Protein AF-A0A8H6RFY2-F1 (afdb_monomer_lite)

Radius of gyration: 25.56 Å; chains: 1; bounding box: 73×55×67 Å

Organism: NCBI:txid685502

Structure (mmCIF, N/CA/C/O backbone):
data_AF-A0A8H6RFY2-F1
#
_entry.id   AF-A0A8H6RFY2-F1
#
loop_
_atom_site.group_PDB
_atom_site.id
_atom_site.type_symbol
_atom_site.label_atom_id
_atom_site.label_alt_id
_atom_site.label_comp_id
_atom_site.label_asym_id
_atom_site.label_entity_id
_atom_site.label_seq_id
_atom_site.pdbx_PDB_ins_code
_atom_site.Cartn_x
_atom_site.Cartn_y
_atom_site.Cartn_z
_atom_site.occupancy
_atom_site.B_iso_or_equiv
_atom_site.auth_seq_id
_atom_site.auth_comp_id
_atom_site.auth_asym_id
_atom_site.auth_atom_id
_atom_site.pdbx_PDB_model_num
ATOM 1 N N . MET A 1 1 ? 55.571 -41.448 -50.268 1.00 39.09 1 MET A N 1
ATOM 2 C CA . MET A 1 1 ? 55.833 -40.142 -50.911 1.00 39.09 1 MET A CA 1
ATOM 3 C C . MET A 1 1 ? 54.550 -39.720 -51.619 1.00 39.09 1 MET A C 1
ATOM 5 O O . MET A 1 1 ? 54.095 -40.509 -52.430 1.00 39.09 1 MET A O 1
ATOM 9 N N . TYR A 1 2 ? 53.884 -38.601 -51.315 1.00 45.12 2 TYR A N 1
ATOM 10 C CA . TYR A 1 2 ? 54.110 -37.598 -50.257 1.00 45.12 2 TYR A CA 1
ATOM 11 C C . TYR A 1 2 ? 52.756 -36.978 -49.804 1.00 45.12 2 TYR A C 1
ATOM 13 O O . TYR A 1 2 ? 51.926 -36.663 -50.642 1.00 45.12 2 TYR A O 1
ATOM 21 N N . THR A 1 3 ? 52.567 -36.846 -48.482 1.00 48.47 3 THR A N 1
ATOM 22 C CA . THR A 1 3 ? 51.840 -35.789 -47.719 1.00 48.47 3 THR A CA 1
ATOM 23 C C . THR A 1 3 ? 50.616 -35.017 -48.276 1.00 48.47 3 THR A C 1
ATOM 25 O O . THR A 1 3 ? 50.776 -34.255 -49.220 1.00 48.47 3 THR A O 1
ATOM 28 N N . SER A 1 4 ? 49.535 -34.994 -47.463 1.00 51.22 4 SER A N 1
ATOM 29 C CA . SER A 1 4 ? 48.823 -33.778 -46.950 1.00 51.22 4 SER A CA 1
ATOM 30 C C . SER A 1 4 ? 48.012 -32.874 -47.920 1.00 51.22 4 SER A C 1
ATOM 32 O O . SER A 1 4 ? 48.344 -32.804 -49.091 1.00 51.22 4 SER A O 1
ATOM 34 N N . THR A 1 5 ? 46.967 -32.095 -47.563 1.00 56.84 5 THR A N 1
ATOM 35 C CA . THR A 1 5 ? 46.032 -31.919 -46.397 1.00 56.84 5 THR A CA 1
ATOM 36 C C . THR A 1 5 ? 44.737 -31.204 -46.959 1.00 56.84 5 THR A C 1
ATOM 38 O O . THR A 1 5 ? 44.412 -31.519 -48.096 1.00 56.84 5 THR A O 1
ATOM 41 N N . ILE A 1 6 ? 43.895 -30.306 -46.383 1.00 57.41 6 ILE A N 1
ATOM 42 C CA . ILE A 1 6 ? 43.817 -29.552 -45.106 1.00 57.41 6 ILE A CA 1
ATOM 43 C C . ILE A 1 6 ? 42.380 -29.024 -44.768 1.00 57.41 6 ILE A C 1
ATOM 45 O O . ILE A 1 6 ? 41.682 -28.526 -45.638 1.00 57.41 6 ILE A O 1
ATOM 49 N N . ILE A 1 7 ? 41.990 -29.133 -43.484 1.00 58.72 7 ILE A N 1
ATOM 50 C CA . ILE A 1 7 ? 41.179 -28.227 -42.611 1.00 58.72 7 ILE A CA 1
ATOM 51 C C . ILE A 1 7 ? 39.776 -27.662 -43.007 1.00 58.72 7 ILE A C 1
ATOM 53 O O . ILE A 1 7 ? 39.636 -26.870 -43.924 1.00 58.72 7 ILE A O 1
ATOM 57 N N . THR A 1 8 ? 38.796 -28.020 -42.147 1.00 57.34 8 THR A N 1
ATOM 58 C CA . THR A 1 8 ? 37.641 -27.295 -41.519 1.00 57.34 8 THR A CA 1
ATOM 59 C C . THR A 1 8 ? 36.813 -26.226 -42.284 1.00 57.34 8 THR A C 1
ATOM 61 O O . THR A 1 8 ? 37.291 -25.448 -43.095 1.00 57.34 8 THR A O 1
ATOM 64 N N . SER A 1 9 ? 35.504 -26.100 -42.016 1.00 56.06 9 SER A N 1
ATOM 65 C CA . SER A 1 9 ? 35.008 -25.341 -40.846 1.00 56.06 9 SER A CA 1
ATOM 66 C C . SER A 1 9 ? 33.560 -25.688 -40.447 1.00 56.06 9 SER A C 1
ATOM 68 O O . SER A 1 9 ? 32.627 -25.503 -41.221 1.00 56.06 9 SER A O 1
ATOM 70 N N . LEU A 1 10 ? 33.355 -26.121 -39.192 1.00 59.59 10 LEU A N 1
ATOM 71 C CA . LEU A 1 10 ? 32.045 -26.051 -38.528 1.00 59.59 10 LEU A CA 1
ATOM 72 C C . LEU A 1 10 ? 31.943 -24.702 -37.811 1.00 59.59 10 LEU A C 1
ATOM 74 O O . LEU A 1 10 ? 32.634 -24.484 -36.817 1.00 59.59 10 LEU A O 1
ATOM 78 N N . LEU A 1 11 ? 31.056 -23.821 -38.273 1.00 59.38 11 LEU A N 1
ATOM 79 C CA . LEU A 1 11 ? 30.761 -22.563 -37.585 1.00 59.38 11 LEU A CA 1
ATOM 80 C C . LEU A 1 11 ? 29.618 -22.756 -36.573 1.00 59.38 11 LEU A C 1
ATOM 82 O O . LEU A 1 11 ? 28.505 -22.264 -36.742 1.00 59.38 11 LEU A O 1
ATOM 86 N N . ALA A 1 12 ? 29.897 -23.519 -35.515 1.00 63.66 12 ALA A N 1
ATOM 87 C CA . ALA A 1 12 ? 28.982 -23.680 -34.389 1.00 63.66 12 ALA A CA 1
ATOM 88 C C . ALA A 1 12 ? 28.960 -22.388 -33.554 1.00 63.66 12 ALA A C 1
ATOM 90 O O . ALA A 1 12 ? 29.767 -22.211 -32.640 1.00 63.66 12 ALA A O 1
ATOM 91 N N . ILE A 1 13 ? 28.052 -21.466 -33.888 1.00 65.56 13 ILE A N 1
ATOM 92 C CA . ILE A 1 13 ? 27.859 -20.214 -33.145 1.00 65.56 13 ILE A CA 1
ATOM 93 C C . ILE A 1 13 ? 27.233 -20.552 -31.787 1.00 65.56 13 ILE A C 1
ATOM 95 O O . ILE A 1 13 ? 26.014 -20.634 -31.643 1.00 65.56 13 ILE A O 1
ATOM 99 N N . ALA A 1 14 ? 28.083 -20.767 -30.783 1.00 61.91 14 ALA A N 1
ATOM 100 C CA . ALA A 1 14 ? 27.671 -20.953 -29.400 1.00 61.91 14 ALA A CA 1
ATOM 101 C C . ALA A 1 14 ? 27.123 -19.630 -28.845 1.00 61.91 14 ALA A C 1
ATOM 103 O O . ALA A 1 14 ? 27.855 -18.823 -28.275 1.00 61.91 14 ALA A O 1
ATOM 104 N N . GLY A 1 15 ? 25.823 -19.398 -29.040 1.00 59.31 15 GLY A N 1
ATOM 105 C CA . GLY A 1 15 ? 25.101 -18.265 -28.472 1.00 59.31 15 GLY A CA 1
ATOM 106 C C . GLY A 1 15 ? 25.006 -18.386 -26.955 1.00 59.31 15 GLY A C 1
ATOM 107 O O . GLY A 1 15 ? 23.991 -18.840 -26.434 1.00 59.31 15 GLY A O 1
ATOM 108 N N . THR A 1 16 ? 26.059 -17.992 -26.237 1.00 61.41 16 THR A N 1
ATOM 109 C CA . THR A 1 16 ? 26.061 -17.931 -24.774 1.00 61.41 16 THR A CA 1
ATOM 110 C C . THR A 1 16 ? 25.135 -16.812 -24.319 1.00 61.41 16 THR A C 1
ATOM 112 O O . THR A 1 16 ? 25.544 -15.658 -24.185 1.00 61.41 16 THR A O 1
ATOM 115 N N . THR A 1 17 ? 23.870 -17.155 -24.092 1.00 62.44 17 THR A N 1
ATOM 116 C CA . THR A 1 17 ? 22.898 -16.278 -23.445 1.00 62.44 17 THR A CA 1
ATOM 117 C C . THR A 1 17 ? 23.407 -15.929 -22.051 1.00 62.44 17 THR A C 1
ATOM 119 O O . THR A 1 17 ? 23.321 -16.747 -21.133 1.00 62.44 17 THR A O 1
ATOM 122 N N . LEU A 1 18 ? 23.937 -14.714 -21.892 1.00 58.28 18 LEU A N 1
ATOM 123 C CA . LEU A 1 18 ? 24.301 -14.130 -20.601 1.00 58.28 18 LEU A CA 1
ATOM 124 C C . LEU A 1 18 ? 23.030 -13.771 -19.820 1.00 58.28 18 LEU A C 1
ATOM 126 O O . LEU A 1 18 ? 22.717 -12.606 -19.584 1.00 58.28 18 LEU A O 1
ATOM 130 N N . ALA A 1 19 ? 22.293 -14.805 -19.416 1.00 60.38 19 ALA A N 1
ATOM 131 C CA . ALA A 1 19 ? 21.310 -14.717 -18.357 1.00 60.38 19 ALA A CA 1
ATOM 132 C C . ALA A 1 19 ? 22.070 -14.429 -17.058 1.00 60.38 19 ALA A C 1
ATOM 134 O O . ALA A 1 19 ? 22.551 -15.341 -16.383 1.00 60.38 19 ALA A O 1
ATOM 135 N N . ALA A 1 20 ? 22.226 -13.142 -16.740 1.00 63.31 20 ALA A N 1
ATOM 136 C CA . ALA A 1 20 ? 22.650 -12.728 -15.413 1.00 63.31 20 ALA A CA 1
ATOM 137 C C . ALA A 1 20 ? 21.717 -13.387 -14.378 1.00 63.31 20 ALA A C 1
ATOM 139 O O . ALA A 1 20 ? 20.512 -13.491 -14.639 1.00 63.31 20 ALA A O 1
ATOM 140 N N . PRO A 1 21 ? 22.237 -13.862 -13.231 1.00 60.66 21 PRO A N 1
ATOM 141 C CA . PRO A 1 21 ? 21.394 -14.477 -12.217 1.00 60.66 21 PRO A CA 1
ATOM 142 C C . PRO A 1 21 ? 20.301 -13.487 -11.811 1.00 60.66 21 PRO A C 1
ATOM 144 O O . PRO A 1 21 ? 20.593 -12.315 -11.566 1.00 60.66 21 PRO A O 1
ATOM 147 N N . LEU A 1 22 ? 19.051 -13.957 -11.750 1.00 60.22 22 LEU A N 1
ATOM 148 C CA . LEU A 1 22 ? 17.919 -13.139 -11.322 1.00 60.22 22 LEU A CA 1
ATOM 149 C C . LEU A 1 22 ? 18.152 -12.717 -9.865 1.00 60.22 22 LEU A C 1
ATOM 151 O O . LEU A 1 22 ? 17.894 -13.475 -8.929 1.00 60.22 22 LEU A O 1
ATOM 155 N N . ALA A 1 23 ? 18.694 -11.515 -9.674 1.00 65.25 23 ALA A N 1
ATOM 156 C CA . ALA A 1 23 ? 18.880 -10.939 -8.357 1.00 65.25 23 ALA A CA 1
ATOM 157 C C . ALA A 1 23 ? 17.493 -10.749 -7.741 1.00 65.25 23 ALA A C 1
ATOM 159 O O . ALA A 1 23 ? 16.697 -9.955 -8.249 1.00 65.25 23 ALA A O 1
ATOM 160 N N . LYS A 1 24 ? 17.182 -11.502 -6.675 1.00 66.50 24 LYS A N 1
ATOM 161 C CA . LYS A 1 24 ? 15.894 -11.361 -5.995 1.00 66.50 24 LYS A CA 1
ATOM 162 C C . LYS A 1 24 ? 15.764 -9.910 -5.533 1.00 66.50 24 LYS A C 1
ATOM 164 O O . LYS A 1 2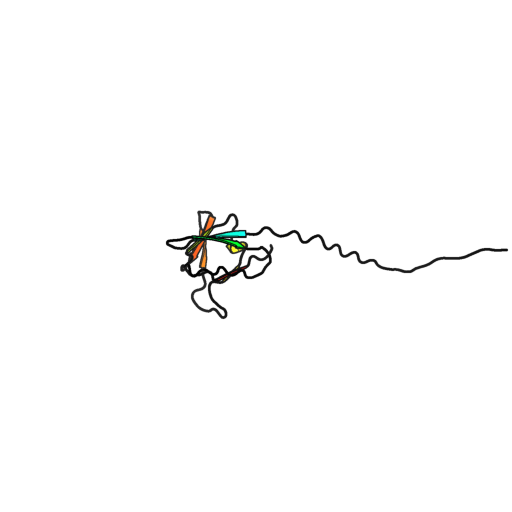4 ? 16.565 -9.437 -4.727 1.00 66.50 24 LYS A O 1
ATOM 169 N N . ARG A 1 25 ? 14.762 -9.214 -6.064 1.00 71.69 25 ARG A N 1
ATOM 170 C CA . ARG A 1 25 ? 14.438 -7.844 -5.672 1.00 71.69 25 ARG A CA 1
ATOM 171 C C . ARG A 1 25 ? 14.035 -7.821 -4.196 1.00 71.69 25 ARG A C 1
ATOM 173 O O . ARG A 1 25 ? 13.452 -8.783 -3.697 1.00 71.69 25 ARG A O 1
ATOM 180 N N . ALA A 1 26 ? 14.381 -6.741 -3.500 1.00 84.12 26 ALA A N 1
ATOM 181 C CA . ALA A 1 26 ? 14.078 -6.603 -2.080 1.00 84.12 26 ALA A CA 1
ATOM 182 C C . ALA A 1 26 ? 12.559 -6.549 -1.855 1.00 84.12 26 ALA A C 1
ATOM 184 O O . ALA A 1 26 ? 11.864 -5.781 -2.525 1.00 84.12 26 ALA A O 1
ATOM 185 N N . ASP A 1 27 ? 12.070 -7.366 -0.921 1.00 91.56 27 ASP A N 1
ATOM 186 C CA . ASP A 1 27 ? 10.663 -7.393 -0.517 1.00 91.56 27 ASP A CA 1
ATOM 187 C C . ASP A 1 27 ? 10.299 -6.111 0.250 1.00 91.56 27 ASP A C 1
ATOM 189 O O . ASP A 1 27 ? 11.132 -5.543 0.961 1.00 91.56 27 ASP A O 1
ATOM 193 N N . ILE A 1 28 ? 9.050 -5.657 0.131 1.00 92.50 28 ILE A N 1
ATOM 194 C CA . ILE A 1 28 ? 8.590 -4.390 0.713 1.00 92.50 28 ILE A CA 1
ATOM 195 C C . ILE A 1 28 ? 7.657 -4.676 1.889 1.00 92.50 28 ILE A C 1
ATOM 197 O O . ILE A 1 28 ? 6.550 -5.177 1.710 1.00 92.50 28 ILE A O 1
ATOM 201 N N . THR A 1 29 ? 8.083 -4.335 3.107 1.00 95.88 29 THR A N 1
ATOM 202 C CA . THR A 1 29 ? 7.217 -4.396 4.296 1.00 95.88 29 THR A CA 1
ATOM 203 C C . THR A 1 29 ? 6.379 -3.129 4.411 1.00 95.88 29 THR A C 1
ATOM 205 O O . THR A 1 29 ? 6.916 -2.020 4.413 1.00 95.88 29 THR A O 1
ATOM 208 N N . ILE A 1 30 ? 5.064 -3.301 4.531 1.00 96.25 30 ILE A N 1
ATOM 209 C CA . ILE A 1 30 ? 4.078 -2.229 4.670 1.00 96.25 30 ILE A CA 1
ATOM 210 C C . ILE A 1 30 ? 3.280 -2.475 5.955 1.00 96.25 30 ILE A C 1
ATOM 212 O O . ILE A 1 30 ? 2.773 -3.576 6.170 1.00 96.25 30 ILE A O 1
ATOM 216 N N . GLU A 1 31 ? 3.173 -1.454 6.803 1.00 97.31 31 GLU A N 1
ATOM 217 C CA . GLU A 1 31 ? 2.215 -1.381 7.906 1.00 97.31 31 GLU A CA 1
ATOM 218 C C . GLU A 1 31 ? 0.908 -0.760 7.391 1.00 97.31 31 GLU A C 1
ATOM 220 O O . GLU A 1 31 ? 0.898 0.329 6.810 1.00 97.31 31 GLU A O 1
ATOM 225 N N . PHE A 1 32 ? -0.194 -1.463 7.621 1.00 96.69 32 PHE A N 1
ATOM 226 C CA . PHE A 1 32 ? -1.555 -1.110 7.247 1.00 96.69 32 PHE A CA 1
ATOM 227 C C . PHE A 1 32 ? -2.284 -0.634 8.502 1.00 96.69 32 PHE A C 1
ATOM 229 O O . PHE A 1 32 ? -2.562 -1.430 9.398 1.00 96.69 32 PHE A O 1
ATOM 236 N N . ILE A 1 33 ? -2.572 0.664 8.581 1.00 96.88 33 ILE A N 1
ATOM 237 C CA . ILE A 1 33 ? -3.110 1.327 9.771 1.00 96.88 33 ILE A CA 1
ATOM 238 C C . ILE A 1 33 ? -4.565 1.723 9.507 1.00 96.88 33 ILE A C 1
ATOM 240 O O . ILE A 1 33 ? -4.851 2.550 8.636 1.00 96.88 33 ILE A O 1
ATOM 244 N N . GLY A 1 34 ? -5.486 1.134 10.268 1.00 93.56 34 GLY A N 1
ATOM 245 C CA . GLY A 1 34 ? -6.878 1.571 10.373 1.00 93.56 34 GLY A CA 1
ATOM 246 C C . GLY A 1 34 ? -7.122 2.379 11.651 1.00 93.56 34 GLY A C 1
ATOM 247 O O . GLY A 1 34 ? -6.192 2.721 12.375 1.00 93.56 34 GLY A O 1
ATOM 248 N N . GLY A 1 35 ? -8.391 2.662 11.959 1.00 89.81 35 GLY A N 1
ATOM 249 C CA . GLY A 1 35 ? -8.763 3.487 13.119 1.00 89.81 35 GLY A CA 1
ATOM 250 C C . GLY A 1 35 ? -8.300 2.937 14.485 1.00 89.81 35 GLY A C 1
ATOM 251 O O . GLY A 1 35 ? -7.605 3.651 15.203 1.00 89.81 35 GLY A O 1
ATOM 252 N N . PRO A 1 36 ? -8.680 1.700 14.874 1.00 91.12 36 PRO A N 1
ATOM 253 C CA . PRO A 1 36 ? -8.341 1.133 16.185 1.00 91.12 36 PRO A CA 1
ATOM 254 C C . PRO A 1 36 ? -7.230 0.064 16.157 1.00 91.12 36 PRO A C 1
ATOM 256 O O . PRO A 1 36 ? -6.942 -0.527 17.195 1.00 91.12 36 PRO A O 1
ATOM 259 N N . ALA A 1 37 ? -6.657 -0.253 14.990 1.00 95.44 37 ALA A N 1
ATOM 260 C CA . ALA A 1 37 ? -5.735 -1.377 14.806 1.00 95.44 37 ALA A CA 1
ATOM 261 C C . ALA A 1 37 ? -4.775 -1.155 13.625 1.00 95.44 37 ALA A C 1
ATOM 263 O O . ALA A 1 37 ? -5.103 -0.428 12.685 1.00 95.44 37 ALA A O 1
ATOM 264 N N . SER A 1 38 ? -3.629 -1.842 13.638 1.00 96.50 38 SER A N 1
ATOM 265 C CA . SER A 1 38 ? -2.750 -2.001 12.474 1.00 96.50 38 SER A CA 1
ATOM 266 C C . SER A 1 38 ? -2.245 -3.442 12.336 1.00 96.50 38 SER A C 1
ATOM 268 O O . SER A 1 38 ? -2.326 -4.239 13.274 1.00 96.50 38 SER A O 1
ATOM 270 N N . TYR A 1 39 ? -1.750 -3.789 11.149 1.00 96.75 39 TYR A N 1
ATOM 271 C CA . TYR A 1 39 ? -1.010 -5.025 10.882 1.00 96.75 39 TYR A CA 1
ATOM 272 C C . TYR A 1 39 ? 0.100 -4.761 9.859 1.00 96.75 39 TYR A C 1
ATOM 274 O O . TYR A 1 39 ? 0.001 -3.825 9.069 1.00 96.75 39 TYR A O 1
ATOM 282 N N . SER A 1 40 ? 1.137 -5.598 9.831 1.00 96.94 40 SER A N 1
ATOM 283 C CA . SER A 1 40 ? 2.233 -5.480 8.859 1.00 96.94 40 SER A CA 1
ATOM 284 C C . SER A 1 40 ? 2.288 -6.690 7.937 1.00 96.94 40 SER A C 1
ATOM 286 O O . SER A 1 40 ? 2.160 -7.825 8.394 1.00 96.94 40 SER A O 1
ATOM 288 N N . MET A 1 41 ? 2.519 -6.451 6.648 1.00 95.88 41 MET A N 1
ATOM 289 C CA . MET A 1 41 ? 2.686 -7.491 5.631 1.00 95.88 41 MET A CA 1
ATOM 290 C C . MET A 1 41 ? 3.928 -7.191 4.788 1.00 95.88 41 MET A C 1
ATOM 292 O O . MET A 1 41 ? 4.158 -6.048 4.391 1.00 95.88 41 MET A O 1
ATOM 296 N N . THR A 1 42 ? 4.730 -8.216 4.510 1.00 95.94 42 THR A N 1
ATOM 297 C CA . THR A 1 42 ? 5.869 -8.131 3.590 1.00 95.94 42 THR A CA 1
ATOM 298 C C . THR A 1 42 ? 5.430 -8.624 2.220 1.00 95.94 42 THR A C 1
ATOM 300 O O . THR A 1 42 ? 5.044 -9.781 2.078 1.00 95.94 42 THR A O 1
ATOM 303 N N . ILE A 1 43 ? 5.471 -7.737 1.227 1.00 93.69 43 ILE A N 1
ATOM 304 C CA . ILE A 1 43 ? 5.059 -8.002 -0.151 1.00 93.69 43 ILE A CA 1
ATOM 305 C C . ILE A 1 43 ? 6.297 -8.381 -0.976 1.00 93.69 43 ILE A C 1
ATOM 307 O O . ILE A 1 43 ? 7.223 -7.565 -1.082 1.00 93.69 43 ILE A O 1
ATOM 311 N N . PRO A 1 44 ? 6.348 -9.590 -1.561 1.00 92.00 44 PRO A N 1
ATOM 312 C CA . PRO A 1 44 ? 7.358 -9.945 -2.544 1.00 92.00 44 PRO A CA 1
ATOM 313 C C . PRO A 1 44 ? 7.359 -8.987 -3.737 1.00 92.00 44 PRO A C 1
ATOM 315 O O . PRO A 1 44 ? 6.322 -8.502 -4.184 1.00 92.00 44 PRO A O 1
ATOM 318 N N . ASN A 1 45 ? 8.550 -8.705 -4.252 1.00 90.00 45 ASN A N 1
ATOM 319 C CA . ASN A 1 45 ? 8.758 -7.727 -5.319 1.00 90.00 45 ASN A CA 1
ATOM 320 C C . ASN A 1 45 ? 8.854 -8.441 -6.682 1.00 90.00 45 ASN A C 1
ATOM 322 O O . ASN A 1 45 ? 9.902 -8.462 -7.333 1.00 90.00 45 ASN A O 1
ATOM 326 N N . ASP A 1 46 ? 7.765 -9.139 -7.023 1.00 88.88 46 ASP A N 1
ATOM 327 C CA . ASP A 1 46 ? 7.660 -10.173 -8.063 1.00 88.88 46 ASP A CA 1
ATOM 328 C C . ASP A 1 46 ? 6.584 -9.892 -9.136 1.00 88.88 46 ASP A C 1
ATOM 330 O O . ASP A 1 46 ? 6.372 -10.713 -10.025 1.00 88.88 46 ASP A O 1
ATOM 334 N N . ASP A 1 47 ? 5.923 -8.732 -9.064 1.00 87.50 47 ASP A N 1
ATOM 335 C CA . ASP A 1 47 ? 4.740 -8.359 -9.856 1.00 87.50 47 ASP A CA 1
ATOM 336 C C . ASP A 1 47 ? 3.547 -9.343 -9.777 1.00 87.50 47 ASP A C 1
ATOM 338 O O . ASP A 1 47 ? 2.713 -9.399 -10.682 1.00 87.50 47 ASP A O 1
ATOM 342 N N . ALA A 1 48 ? 3.404 -10.087 -8.674 1.00 90.62 48 ALA A N 1
ATOM 343 C CA . ALA A 1 48 ? 2.185 -10.832 -8.354 1.00 90.62 48 ALA A CA 1
ATOM 344 C C . ALA A 1 48 ? 1.254 -10.039 -7.413 1.00 90.62 48 ALA A C 1
ATOM 346 O O . ALA A 1 48 ? 1.687 -9.181 -6.643 1.00 90.62 48 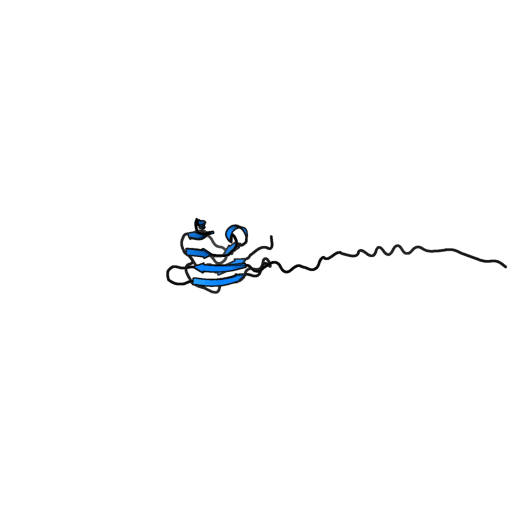ALA A O 1
ATOM 347 N N . TRP A 1 49 ? -0.051 -10.327 -7.462 1.00 91.69 49 TRP A N 1
ATOM 348 C CA . TRP A 1 49 ? -1.018 -9.800 -6.491 1.00 91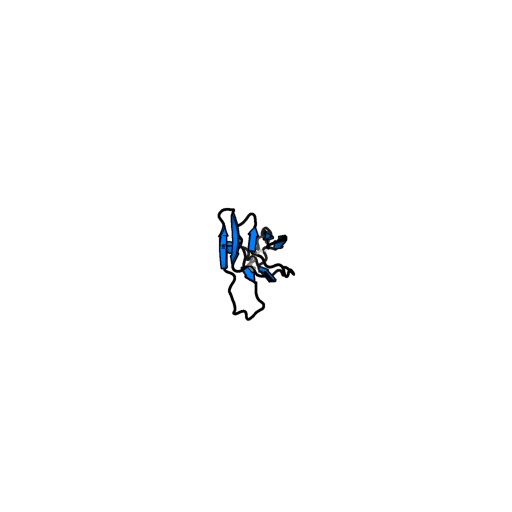.69 49 TRP A CA 1
ATOM 349 C C . TRP A 1 49 ? -1.023 -10.663 -5.227 1.00 91.69 49 TRP A C 1
ATOM 351 O O . TRP A 1 49 ? -1.476 -11.807 -5.254 1.00 91.69 49 TRP A O 1
ATOM 361 N N . HIS A 1 50 ? -0.571 -10.092 -4.113 1.00 93.31 50 HIS A N 1
ATOM 362 C CA . HIS A 1 50 ? -0.544 -10.743 -2.804 1.00 93.31 50 HIS A CA 1
ATOM 363 C C . HIS A 1 50 ? -1.773 -10.311 -1.988 1.00 93.31 50 HIS A C 1
ATOM 365 O O . HIS A 1 50 ? -1.910 -9.117 -1.703 1.00 93.31 50 HIS A O 1
ATOM 371 N N . PRO A 1 51 ? -2.694 -11.228 -1.629 1.00 93.69 51 PRO A N 1
ATOM 372 C CA . PRO A 1 51 ? -3.901 -10.884 -0.882 1.00 93.69 51 PRO A CA 1
ATOM 373 C C . PRO A 1 51 ? -3.581 -10.572 0.584 1.00 93.69 51 PRO A C 1
ATOM 375 O O . PRO A 1 51 ? -2.834 -11.301 1.235 1.00 93.69 51 PRO A O 1
ATOM 378 N N . THR A 1 52 ? -4.184 -9.513 1.124 1.00 92.44 52 THR A N 1
ATOM 379 C CA . THR A 1 52 ? -4.005 -9.095 2.527 1.00 92.44 52 THR A CA 1
ATOM 380 C C . THR A 1 52 ? -4.786 -9.973 3.504 1.00 92.44 52 THR A C 1
ATOM 382 O O . THR A 1 52 ? -4.343 -10.184 4.629 1.00 92.44 52 THR A O 1
ATOM 385 N N . ASN A 1 53 ? -5.942 -10.487 3.063 1.00 91.44 53 ASN A N 1
ATOM 386 C CA . ASN A 1 53 ? -6.914 -11.235 3.864 1.00 91.44 53 ASN A CA 1
ATOM 387 C C . ASN A 1 53 ? -7.381 -10.473 5.126 1.00 91.44 53 ASN A C 1
ATOM 389 O O . ASN A 1 53 ? -7.516 -11.065 6.195 1.00 91.44 53 ASN A O 1
ATOM 393 N N . SER A 1 54 ? -7.607 -9.157 5.005 1.00 89.38 54 SER A N 1
ATOM 394 C CA . SER A 1 54 ? -8.011 -8.284 6.116 1.00 89.38 54 SER A CA 1
ATOM 395 C C . SER A 1 54 ? -9.167 -7.353 5.738 1.00 89.38 54 SER A C 1
ATOM 397 O O . SER A 1 54 ? -9.058 -6.568 4.796 1.00 89.38 54 SER A O 1
ATOM 399 N N . ASP A 1 55 ? -10.247 -7.393 6.524 1.00 89.56 55 ASP A N 1
ATOM 400 C CA . ASP A 1 55 ? -11.425 -6.517 6.390 1.00 89.56 55 ASP A CA 1
ATOM 401 C C . ASP A 1 55 ? -11.235 -5.137 7.063 1.00 89.56 55 ASP A C 1
ATOM 403 O O . ASP A 1 55 ? -12.180 -4.357 7.206 1.00 89.56 55 ASP A O 1
ATOM 407 N N . LEU A 1 56 ? -10.023 -4.825 7.537 1.00 92.81 56 LEU A N 1
ATOM 408 C CA . LEU A 1 56 ? -9.735 -3.573 8.234 1.00 92.81 56 LEU A CA 1
ATOM 409 C C . LEU A 1 56 ? -9.810 -2.380 7.268 1.00 92.81 56 LEU A C 1
ATOM 411 O O . LEU A 1 56 ? -9.069 -2.315 6.290 1.00 92.81 56 LEU A O 1
ATOM 415 N N . ASN A 1 57 ? -10.644 -1.386 7.590 1.00 93.06 57 ASN A N 1
ATOM 416 C CA . ASN A 1 57 ? -10.668 -0.108 6.875 1.00 93.06 57 ASN A CA 1
ATOM 417 C C . ASN A 1 57 ? -9.356 0.655 7.111 1.00 93.06 57 ASN A C 1
ATOM 419 O O . ASN A 1 57 ? -9.155 1.235 8.181 1.00 93.06 57 ASN A O 1
ATOM 423 N N . ILE A 1 58 ? -8.474 0.652 6.111 1.00 94.75 58 ILE A N 1
ATOM 424 C CA . ILE A 1 58 ? -7.157 1.287 6.162 1.00 94.75 58 ILE A CA 1
ATOM 425 C C . ILE A 1 58 ? -7.304 2.779 5.893 1.00 94.75 58 ILE A C 1
ATOM 427 O O . ILE A 1 58 ? -7.874 3.173 4.879 1.00 94.75 58 ILE A O 1
ATOM 431 N N . SER A 1 59 ? -6.763 3.599 6.792 1.00 94.94 59 SER A N 1
ATOM 432 C CA . SER A 1 59 ? -6.688 5.059 6.674 1.00 94.94 59 SER A CA 1
ATOM 433 C C . SER A 1 59 ? -5.266 5.570 6.439 1.00 94.94 59 SER A C 1
ATOM 435 O O . SER A 1 59 ? -5.108 6.681 5.945 1.00 94.94 59 SER A O 1
ATOM 437 N N . LYS A 1 60 ? -4.228 4.790 6.779 1.00 95.25 60 LYS A N 1
ATOM 438 C CA . LYS A 1 60 ? -2.821 5.135 6.525 1.00 95.25 60 LYS A CA 1
ATOM 439 C C . LYS A 1 60 ? -1.975 3.894 6.217 1.00 95.25 60 LYS A C 1
ATOM 441 O O . LYS A 1 60 ? -2.194 2.824 6.777 1.00 95.25 60 LYS A O 1
ATOM 446 N N . LEU A 1 61 ? -0.991 4.053 5.338 1.00 95.94 61 LEU A N 1
ATOM 447 C CA . LEU A 1 61 ? 0.034 3.067 4.997 1.00 95.94 61 LEU A CA 1
ATOM 448 C C . LEU A 1 61 ? 1.411 3.611 5.384 1.00 95.94 61 LEU A C 1
ATOM 450 O O . LEU A 1 61 ? 1.751 4.734 5.013 1.00 95.94 61 LEU A O 1
ATOM 454 N N . ARG A 1 62 ? 2.228 2.824 6.088 1.00 96.00 62 ARG A N 1
ATOM 455 C CA . ARG A 1 62 ? 3.601 3.198 6.470 1.00 96.00 62 ARG A CA 1
ATOM 456 C C . ARG A 1 62 ? 4.605 2.156 5.978 1.00 96.00 62 ARG A C 1
ATOM 458 O O . ARG A 1 62 ? 4.368 0.959 6.066 1.00 96.00 62 ARG A O 1
ATOM 465 N N . SER A 1 63 ? 5.742 2.610 5.462 1.00 94.38 63 SER A N 1
ATOM 466 C CA . SER A 1 63 ? 6.861 1.765 5.030 1.00 94.38 63 SER A CA 1
ATOM 467 C C . SER A 1 63 ? 8.166 2.570 5.085 1.00 94.38 63 SER A C 1
ATOM 469 O O . SER A 1 63 ? 8.146 3.770 5.355 1.00 94.38 63 SER A O 1
ATOM 471 N N . SER A 1 64 ? 9.302 1.923 4.824 1.00 91.56 64 SER A N 1
ATOM 472 C CA . SER A 1 64 ? 10.597 2.581 4.602 1.00 91.56 64 SER A CA 1
ATOM 473 C C . SER A 1 64 ? 10.750 3.169 3.192 1.00 91.56 64 SER A C 1
ATOM 475 O O . SER A 1 64 ? 11.710 3.893 2.936 1.00 91.56 64 SER A O 1
ATOM 477 N N . VAL A 1 65 ? 9.822 2.863 2.278 1.00 89.81 65 VAL A N 1
ATOM 478 C CA . VAL A 1 65 ? 9.798 3.350 0.891 1.00 89.81 65 VAL A CA 1
ATOM 479 C C . VAL A 1 65 ? 8.470 4.035 0.569 1.00 89.81 65 VAL A C 1
ATOM 481 O O . VAL A 1 65 ? 7.454 3.790 1.219 1.00 89.81 65 VAL A O 1
ATOM 484 N N . ASN A 1 66 ? 8.457 4.872 -0.471 1.00 90.00 66 ASN A N 1
ATOM 485 C CA . ASN A 1 66 ? 7.221 5.451 -0.988 1.00 90.00 66 ASN A CA 1
ATOM 486 C C . ASN A 1 66 ? 6.381 4.354 -1.671 1.00 90.00 66 ASN A C 1
ATOM 488 O O . ASN A 1 66 ? 6.675 3.919 -2.784 1.00 90.00 66 ASN A O 1
ATOM 492 N N . VAL A 1 67 ? 5.334 3.887 -0.991 1.00 90.75 67 VAL A N 1
ATOM 493 C CA . VAL A 1 67 ? 4.536 2.749 -1.470 1.00 90.75 67 VAL A CA 1
ATOM 494 C C . VAL A 1 67 ? 3.626 3.085 -2.653 1.00 90.75 67 VAL A C 1
ATOM 496 O O . VAL A 1 67 ? 3.288 2.175 -3.400 1.00 90.75 67 VAL A O 1
ATOM 499 N N . ILE A 1 68 ? 3.264 4.357 -2.872 1.00 90.25 68 ILE A N 1
ATOM 500 C CA . ILE A 1 68 ? 2.424 4.762 -4.019 1.00 90.25 68 ILE A CA 1
ATOM 501 C C . ILE A 1 68 ? 3.213 4.866 -5.326 1.00 90.25 68 ILE A C 1
ATOM 503 O O . ILE A 1 68 ? 2.615 4.817 -6.398 1.00 90.25 68 ILE A O 1
ATOM 507 N N . THR A 1 69 ? 4.544 4.976 -5.258 1.00 88.56 69 THR A N 1
ATOM 508 C CA . THR A 1 69 ? 5.418 4.841 -6.432 1.00 88.56 69 THR 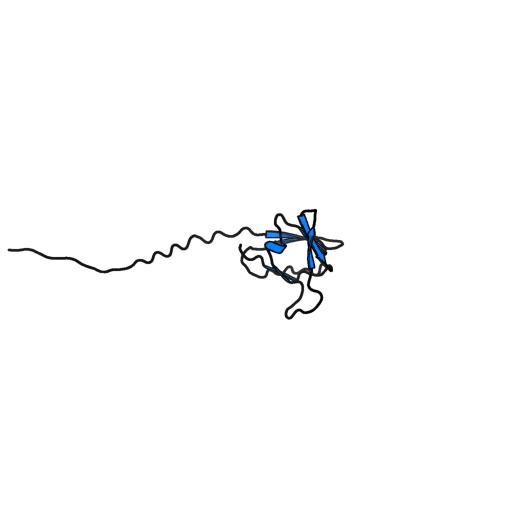A CA 1
ATOM 509 C C . THR A 1 69 ? 5.939 3.416 -6.623 1.00 88.56 69 THR A C 1
ATOM 511 O O . THR A 1 69 ? 6.230 3.038 -7.755 1.00 88.56 69 THR A O 1
ATOM 514 N N . ALA A 1 70 ? 6.047 2.622 -5.551 1.00 89.81 70 ALA A N 1
ATOM 515 C CA . ALA A 1 70 ? 6.613 1.270 -5.593 1.00 89.81 70 ALA A CA 1
ATOM 516 C C . ALA A 1 70 ? 5.584 0.131 -5.755 1.00 89.81 70 ALA A C 1
ATOM 518 O O . ALA A 1 70 ? 5.962 -0.961 -6.176 1.00 89.81 70 ALA A O 1
ATOM 519 N N . CYS A 1 71 ? 4.309 0.343 -5.407 1.00 90.94 71 CYS A N 1
ATOM 520 C CA . CYS A 1 71 ? 3.292 -0.710 -5.382 1.00 90.94 71 CYS A CA 1
ATOM 521 C C . CYS A 1 71 ? 1.919 -0.233 -5.883 1.00 90.94 71 CYS A C 1
ATOM 523 O O . CYS A 1 71 ? 1.559 0.940 -5.821 1.00 90.94 71 CYS A O 1
ATOM 525 N N . GLN A 1 72 ? 1.130 -1.187 -6.370 1.00 91.62 72 GLN A N 1
ATOM 526 C CA . GLN A 1 72 ? -0.263 -1.042 -6.772 1.00 91.62 72 GLN A CA 1
ATOM 527 C C . GLN A 1 72 ? -1.163 -1.677 -5.707 1.00 91.62 72 GLN A C 1
ATOM 529 O O . GLN A 1 72 ? -0.861 -2.753 -5.187 1.00 91.62 72 GLN A O 1
ATOM 534 N N . PHE A 1 73 ? -2.280 -1.021 -5.402 1.00 90.69 73 PHE A N 1
ATOM 535 C CA . PHE A 1 73 ? -3.221 -1.427 -4.360 1.00 90.69 73 PHE A CA 1
ATOM 536 C C . PHE A 1 73 ? -4.591 -1.719 -4.966 1.00 90.69 73 PHE A C 1
ATOM 538 O O . PHE A 1 73 ? -5.089 -0.953 -5.789 1.00 90.69 73 PHE A O 1
ATOM 545 N N . GLN A 1 74 ? -5.215 -2.813 -4.534 1.00 88.44 74 GLN A N 1
ATOM 546 C CA . GLN A 1 74 ? -6.565 -3.183 -4.934 1.00 88.44 74 GLN A CA 1
ATOM 547 C C . GLN A 1 74 ? -7.500 -3.091 -3.726 1.00 88.44 74 GLN A C 1
ATOM 549 O O . GLN A 1 74 ? -7.402 -3.906 -2.815 1.00 88.44 74 GLN A O 1
ATOM 554 N N . THR A 1 75 ? -8.431 -2.135 -3.725 1.00 86.38 75 THR A N 1
ATOM 555 C CA . THR A 1 75 ? -9.428 -1.968 -2.644 1.00 86.38 75 THR A CA 1
ATOM 556 C C . THR A 1 75 ? -10.805 -2.548 -2.959 1.00 86.38 75 THR A C 1
ATOM 558 O O . THR A 1 75 ? -11.662 -2.632 -2.089 1.00 86.38 75 THR A O 1
ATOM 561 N N . ASN A 1 76 ? -11.031 -2.967 -4.206 1.00 74.56 76 ASN A N 1
ATOM 562 C CA . ASN A 1 76 ? -12.322 -3.453 -4.685 1.00 74.56 76 ASN A CA 1
ATOM 563 C C . ASN A 1 76 ? -12.141 -4.697 -5.581 1.00 74.56 76 ASN A C 1
ATOM 565 O O . ASN A 1 76 ? -11.146 -4.784 -6.313 1.00 74.56 76 ASN A O 1
ATOM 569 N N . PRO A 1 77 ? -13.078 -5.664 -5.567 1.00 61.97 77 PRO A N 1
ATOM 570 C CA . PRO A 1 77 ? -13.043 -6.802 -6.482 1.00 61.97 77 PRO A CA 1
ATOM 571 C C . PRO A 1 77 ? -13.328 -6.343 -7.929 1.00 61.97 77 PRO A C 1
ATOM 573 O O . PRO A 1 77 ? -14.114 -5.413 -8.124 1.00 61.97 77 PRO A O 1
ATOM 576 N N . PRO A 1 78 ? -12.732 -6.958 -8.968 1.00 56.25 78 PRO A N 1
ATOM 577 C CA . PRO A 1 78 ? -12.997 -6.566 -10.350 1.00 56.25 78 PRO A CA 1
ATOM 578 C C . PRO A 1 78 ? -14.393 -7.046 -10.798 1.00 56.25 78 PRO A C 1
ATOM 580 O O . PRO A 1 78 ? -14.783 -8.152 -10.418 1.00 56.25 78 PRO A O 1
ATOM 583 N N . PRO A 1 79 ? -15.123 -6.301 -11.652 1.00 50.97 79 PRO A N 1
ATOM 584 C CA . PRO A 1 79 ? -14.794 -4.991 -12.217 1.00 50.97 79 PRO A CA 1
ATOM 585 C C . PRO A 1 79 ? -15.271 -3.839 -11.309 1.00 50.97 79 PRO A C 1
ATOM 587 O O . PRO A 1 79 ? -16.467 -3.596 -11.161 1.00 50.97 79 PRO A O 1
ATOM 590 N N . ALA A 1 80 ? -14.332 -3.104 -10.712 1.00 46.31 80 ALA A N 1
ATOM 591 C CA . ALA A 1 80 ? -14.628 -2.102 -9.690 1.00 46.31 80 ALA A CA 1
ATOM 592 C C . ALA A 1 80 ? -14.971 -0.714 -10.264 1.00 46.31 80 ALA A C 1
ATOM 594 O O . ALA A 1 80 ? -14.134 -0.107 -10.931 1.00 46.31 80 ALA A O 1
ATOM 595 N N . VAL A 1 81 ? -16.147 -0.168 -9.921 1.00 50.59 81 VAL A N 1
ATOM 596 C CA . VAL A 1 81 ? -16.483 1.260 -10.110 1.00 50.59 81 VAL A CA 1
ATOM 597 C C . VAL A 1 81 ? -17.311 1.794 -8.929 1.00 50.59 81 VAL A C 1
ATOM 599 O O . VAL A 1 81 ? -18.532 1.899 -9.006 1.00 50.59 81 VAL A O 1
ATOM 602 N N . ALA A 1 82 ? -16.637 2.165 -7.839 1.00 44.91 82 ALA A N 1
ATOM 603 C CA . ALA A 1 82 ? -17.125 3.112 -6.831 1.00 44.91 82 ALA A CA 1
ATOM 604 C C . ALA A 1 82 ? -15.938 3.637 -6.002 1.00 44.91 82 ALA A C 1
ATOM 606 O O . ALA A 1 82 ? -15.036 2.866 -5.692 1.00 44.91 82 ALA A O 1
ATOM 607 N N . ALA A 1 83 ? -15.949 4.932 -5.657 1.00 50.75 83 ALA A N 1
ATOM 608 C CA . ALA A 1 83 ? -15.028 5.588 -4.713 1.00 50.75 83 ALA A CA 1
ATOM 609 C C . ALA A 1 83 ? -13.559 5.099 -4.748 1.00 50.75 83 ALA A C 1
ATOM 611 O O . ALA A 1 83 ? -13.062 4.529 -3.776 1.00 50.75 83 ALA A O 1
ATOM 612 N N . THR A 1 84 ? -12.859 5.354 -5.860 1.00 64.88 84 THR A N 1
ATOM 613 C CA . THR A 1 84 ? -11.423 5.070 -6.008 1.00 64.88 84 THR A CA 1
ATOM 614 C C . THR A 1 84 ? -10.640 5.588 -4.800 1.00 64.88 84 THR A C 1
ATOM 616 O O . THR A 1 84 ? -10.719 6.777 -4.482 1.00 64.88 84 THR A O 1
ATOM 619 N N . ALA A 1 85 ? -9.879 4.711 -4.143 1.00 75.50 85 ALA A N 1
ATOM 620 C CA . ALA A 1 85 ? -9.005 5.102 -3.044 1.00 75.50 85 ALA A CA 1
ATOM 621 C C . ALA A 1 85 ? -8.040 6.202 -3.506 1.00 75.50 85 ALA A C 1
ATOM 623 O O . ALA A 1 85 ? -7.255 6.015 -4.436 1.00 75.50 85 ALA A O 1
ATOM 624 N N . THR A 1 86 ? -8.127 7.364 -2.865 1.00 86.06 86 THR A N 1
ATOM 625 C CA . THR A 1 86 ? -7.195 8.468 -3.070 1.00 86.06 86 T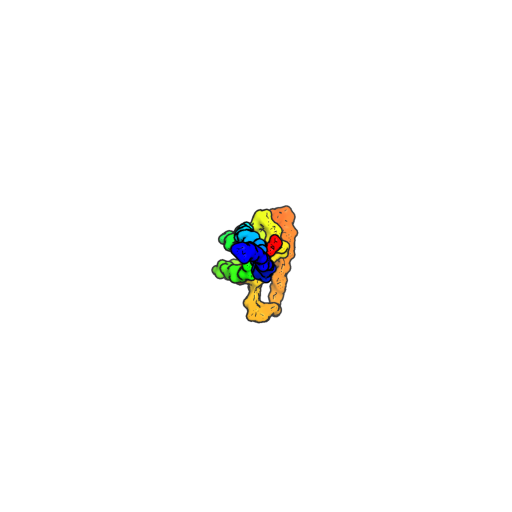HR A CA 1
ATOM 626 C C . THR A 1 86 ? -6.048 8.294 -2.091 1.00 86.06 86 THR A C 1
ATOM 628 O O . THR A 1 86 ? -6.265 8.255 -0.880 1.00 86.06 86 THR A O 1
ATOM 631 N N . TYR A 1 87 ? -4.836 8.184 -2.624 1.00 89.62 87 TYR A N 1
ATOM 632 C CA . TYR A 1 87 ? -3.619 8.036 -1.840 1.00 89.62 87 TYR A CA 1
ATOM 633 C C . TYR A 1 87 ? -2.846 9.354 -1.841 1.00 89.62 87 TYR A C 1
ATOM 635 O O . TYR A 1 87 ? -2.533 9.883 -2.909 1.00 89.62 87 TYR A O 1
ATOM 643 N N . VAL A 1 88 ? -2.536 9.885 -0.658 1.00 91.44 88 VAL A N 1
ATOM 644 C CA . VAL A 1 88 ? -1.817 11.159 -0.499 1.00 91.44 88 VAL A CA 1
ATOM 645 C C . VAL A 1 88 ? -0.579 10.931 0.355 1.00 91.44 88 VAL A C 1
ATOM 647 O O . VAL A 1 88 ? -0.667 10.344 1.427 1.00 91.44 88 VAL A O 1
ATOM 650 N N . GLN A 1 89 ? 0.582 11.392 -0.111 1.00 92.06 89 GLN A N 1
ATOM 651 C CA . GLN A 1 89 ? 1.814 11.347 0.674 1.00 92.06 89 GLN A CA 1
ATOM 652 C C . GLN A 1 89 ? 1.704 12.315 1.863 1.00 92.06 89 GLN A C 1
ATOM 654 O O . GLN A 1 89 ? 1.532 13.516 1.668 1.00 92.06 89 GLN A O 1
ATOM 659 N N . SER A 1 90 ? 1.815 11.784 3.077 1.00 88.88 90 SER A N 1
ATOM 660 C CA . SER A 1 90 ? 1.775 12.533 4.332 1.00 88.88 90 SER A CA 1
ATOM 661 C C . SER A 1 90 ? 3.134 13.163 4.667 1.00 88.88 90 SER A C 1
ATOM 663 O O . SER A 1 90 ? 4.184 12.612 4.315 1.00 88.88 90 SER A O 1
ATOM 665 N N . ASP A 1 91 ? 3.127 14.240 5.461 1.00 85.50 91 ASP A N 1
ATOM 666 C CA . ASP A 1 91 ? 4.345 14.885 5.987 1.00 85.50 91 ASP A CA 1
ATOM 667 C C . ASP A 1 91 ? 5.201 13.948 6.868 1.00 85.50 91 ASP A C 1
ATOM 669 O O . ASP A 1 91 ? 6.417 14.106 6.952 1.00 85.50 91 ASP A O 1
ATOM 673 N N . ASP A 1 92 ? 4.591 12.935 7.501 1.00 85.94 92 ASP A N 1
ATOM 674 C CA . ASP A 1 92 ? 5.272 11.924 8.327 1.00 85.94 92 ASP A CA 1
ATOM 675 C C . ASP A 1 92 ? 5.847 10.741 7.517 1.00 85.94 92 ASP A C 1
ATOM 677 O O . ASP A 1 92 ? 6.118 9.673 8.073 1.00 85.94 92 ASP A O 1
ATOM 681 N N . GLY A 1 93 ? 6.005 10.907 6.198 1.00 85.88 93 GLY A N 1
ATOM 682 C CA . GLY A 1 93 ? 6.562 9.904 5.280 1.00 85.88 93 GLY A CA 1
ATOM 683 C C . GLY A 1 93 ? 5.624 8.733 4.959 1.00 85.88 93 GLY A C 1
ATOM 684 O O . GLY A 1 93 ? 5.919 7.937 4.068 1.00 85.88 93 GLY A O 1
ATOM 685 N N . ALA A 1 94 ? 4.485 8.641 5.643 1.00 93.00 94 ALA A N 1
ATOM 686 C CA . ALA A 1 94 ? 3.433 7.676 5.365 1.00 93.00 94 ALA A CA 1
ATOM 687 C C . ALA A 1 94 ? 2.544 8.124 4.186 1.00 93.00 94 ALA A C 1
ATOM 689 O O . ALA A 1 94 ? 2.773 9.161 3.566 1.00 93.00 94 ALA A O 1
ATOM 690 N N . VAL A 1 95 ? 1.522 7.331 3.874 1.00 94.12 95 VAL A N 1
ATOM 691 C CA . VAL A 1 95 ? 0.510 7.634 2.857 1.00 94.12 95 VAL A CA 1
ATOM 692 C C . VAL A 1 95 ? -0.875 7.554 3.491 1.00 94.12 95 VAL A C 1
ATOM 694 O O . VAL A 1 95 ? -1.255 6.498 3.992 1.00 94.12 95 VAL A O 1
ATOM 697 N N . ASP A 1 96 ? -1.638 8.641 3.453 1.00 94.25 96 ASP A N 1
ATOM 698 C CA . ASP A 1 96 ? -3.049 8.670 3.845 1.00 94.25 96 ASP A CA 1
ATOM 699 C C . ASP A 1 96 ? -3.930 8.033 2.754 1.00 94.25 96 ASP A C 1
ATOM 701 O O . ASP A 1 96 ? -3.689 8.214 1.557 1.00 94.25 96 ASP A O 1
ATOM 705 N N . VAL A 1 97 ? -4.960 7.292 3.173 1.00 92.19 97 VAL A N 1
ATOM 706 C CA . VAL A 1 97 ? -5.899 6.556 2.308 1.00 92.19 97 VAL A CA 1
ATOM 707 C C . VAL A 1 97 ? -7.313 7.104 2.516 1.00 92.19 97 VAL A C 1
ATOM 709 O O . VAL A 1 97 ? -7.920 6.914 3.571 1.00 92.19 97 VAL A O 1
ATOM 712 N N . GLY A 1 98 ? -7.842 7.802 1.508 1.00 87.62 98 GLY A N 1
ATOM 713 C CA . GLY A 1 98 ? -9.131 8.496 1.572 1.00 87.62 98 GLY A CA 1
ATOM 714 C C . GLY A 1 98 ? -10.139 8.033 0.505 1.00 87.62 98 GLY A C 1
ATOM 715 O O . GLY A 1 98 ? -9.795 8.038 -0.677 1.00 87.62 98 GLY A O 1
ATOM 716 N N . PRO A 1 99 ? -11.395 7.696 0.865 1.00 89.00 99 PRO A N 1
ATOM 717 C CA . PRO A 1 99 ? -11.875 7.422 2.223 1.00 89.00 99 PRO A CA 1
ATOM 718 C C . PRO A 1 99 ? -11.272 6.114 2.779 1.00 89.00 99 PRO A C 1
ATOM 720 O O . PRO A 1 99 ? -10.907 5.244 1.979 1.00 89.00 99 PRO A O 1
ATOM 723 N N . PRO A 1 100 ? -11.212 5.931 4.114 1.00 90.69 100 PRO A N 1
ATOM 724 C CA . PRO A 1 100 ? -10.709 4.698 4.713 1.00 90.69 100 PRO A CA 1
ATOM 725 C C . PRO A 1 100 ? -11.519 3.473 4.281 1.00 90.69 100 PRO A C 1
ATOM 727 O O . PRO A 1 100 ? -12.743 3.461 4.413 1.00 90.69 100 PRO A O 1
ATOM 730 N N . GLN A 1 101 ? -10.840 2.452 3.760 1.00 91.19 101 GLN A N 1
ATOM 731 C CA . GLN A 1 101 ? -11.467 1.290 3.117 1.00 91.19 101 GLN A CA 1
ATOM 732 C C . GLN A 1 101 ? -10.545 0.059 3.164 1.00 91.19 101 GLN A C 1
ATOM 734 O O . GLN A 1 101 ? -9.340 0.225 3.385 1.00 91.19 101 GLN A O 1
ATOM 739 N N . PRO A 1 102 ? -11.055 -1.170 2.967 1.00 91.62 102 PRO A N 1
ATOM 740 C CA . PRO A 1 102 ? -10.214 -2.360 2.940 1.00 91.62 102 PRO A CA 1
ATOM 741 C C . PRO A 1 102 ? -9.265 -2.334 1.739 1.00 91.62 102 PRO A C 1
ATOM 743 O O . PRO A 1 102 ? -9.622 -1.885 0.649 1.00 91.62 102 PRO A O 1
ATOM 746 N N . ILE A 1 103 ? -8.057 -2.858 1.922 1.00 91.81 103 ILE A N 1
ATOM 747 C CA . ILE A 1 103 ? -7.138 -3.176 0.826 1.00 91.81 103 ILE A CA 1
ATOM 748 C C . ILE A 1 103 ? -7.142 -4.692 0.710 1.00 91.81 103 ILE A C 1
ATOM 750 O O . ILE A 1 103 ? -6.721 -5.363 1.642 1.00 91.81 103 ILE A O 1
ATOM 754 N N . LEU A 1 104 ? -7.620 -5.225 -0.411 1.00 91.94 104 LEU A N 1
ATOM 755 C CA . LEU A 1 104 ? -7.810 -6.657 -0.658 1.00 91.94 104 LEU A CA 1
ATOM 756 C C . LEU A 1 104 ? -6.508 -7.344 -1.085 1.00 91.94 104 LEU A C 1
ATOM 758 O O . LEU A 1 104 ? -6.234 -8.472 -0.679 1.00 91.94 104 LEU A O 1
ATOM 762 N N . ALA A 1 105 ? -5.707 -6.665 -1.910 1.00 91.44 105 ALA A N 1
ATOM 763 C CA . ALA A 1 105 ? -4.430 -7.164 -2.407 1.00 91.44 105 ALA A CA 1
ATOM 764 C C . ALA A 1 105 ? -3.450 -6.026 -2.726 1.00 91.44 105 ALA A C 1
ATOM 766 O O . ALA A 1 105 ? -3.854 -4.889 -2.995 1.00 91.44 105 ALA A O 1
ATOM 767 N N . VAL A 1 106 ? -2.157 -6.354 -2.726 1.00 92.81 106 VAL A N 1
ATOM 768 C CA . VAL A 1 106 ? -1.056 -5.451 -3.094 1.00 92.81 106 VAL A CA 1
ATOM 769 C C . VAL A 1 106 ? -0.132 -6.145 -4.091 1.00 92.81 106 VAL A C 1
ATOM 771 O O . VAL A 1 106 ? 0.153 -7.332 -3.949 1.00 92.81 106 VAL A O 1
ATOM 774 N N . LYS A 1 107 ? 0.341 -5.406 -5.097 1.00 92.31 107 LYS A N 1
ATOM 775 C CA . LYS A 1 107 ? 1.302 -5.873 -6.104 1.00 92.31 107 LYS A CA 1
ATOM 776 C C . LYS A 1 107 ? 2.429 -4.867 -6.238 1.00 92.31 107 LYS A C 1
ATOM 778 O O . LYS A 1 107 ? 2.179 -3.728 -6.622 1.00 92.31 107 LYS A O 1
ATOM 783 N N . CYS A 1 108 ? 3.658 -5.270 -5.945 1.00 91.19 108 CYS A N 1
ATOM 784 C CA . CYS A 1 108 ? 4.826 -4.407 -6.095 1.00 91.19 108 CYS A CA 1
ATOM 785 C C . CYS A 1 108 ? 5.597 -4.821 -7.365 1.00 91.19 108 CYS A C 1
ATOM 787 O O . CYS A 1 108 ? 6.254 -5.867 -7.351 1.00 91.19 108 CYS A O 1
ATOM 789 N N . PRO A 1 109 ? 5.475 -4.071 -8.482 1.00 83.50 109 PRO A N 1
ATOM 790 C CA . PRO A 1 109 ? 6.262 -4.324 -9.681 1.00 83.50 109 PRO A CA 1
ATOM 791 C C . PRO A 1 109 ? 7.740 -4.029 -9.424 1.00 83.50 109 PRO A C 1
ATOM 793 O O . PRO A 1 109 ? 8.111 -2.973 -8.909 1.00 83.50 109 PRO A O 1
ATOM 796 N N . GLY A 1 110 ? 8.597 -4.946 -9.860 1.00 72.88 110 GLY A N 1
ATOM 797 C CA . GLY A 1 110 ? 10.038 -4.803 -9.730 1.00 72.88 110 GLY A CA 1
ATOM 798 C C . GLY A 1 110 ? 10.624 -3.693 -10.600 1.00 72.88 110 GLY A C 1
ATOM 799 O O . GLY A 1 110 ? 10.902 -3.955 -11.769 1.00 72.88 110 GLY A O 1
ATOM 800 N N . ALA A 1 111 ? 10.884 -2.528 -9.991 1.00 59.22 111 ALA A N 1
ATOM 801 C CA . ALA A 1 111 ? 11.489 -1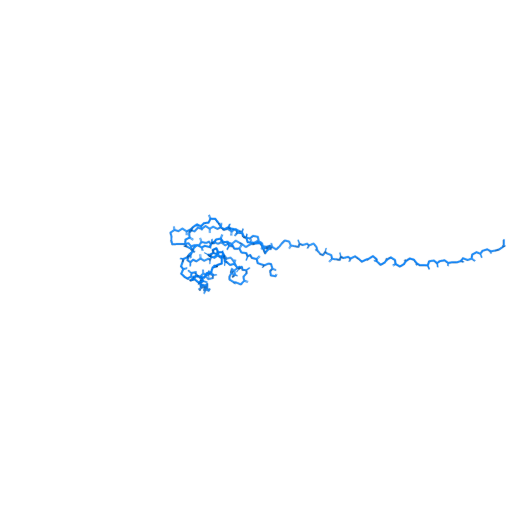.320 -10.584 1.00 59.22 111 ALA A CA 1
ATOM 802 C C . ALA A 1 111 ? 12.853 -1.555 -11.262 1.00 59.22 111 ALA A C 1
ATOM 804 O O . ALA A 1 111 ? 13.842 -1.833 -10.546 1.00 59.22 111 ALA A O 1
#

Foldseek 3Di:
DDDDDDDDDDPPPPPPPPPPPPDQFDWWKKWFDADPDIDIDTHGQAQDWAFPPDFGQGFKMDTPDDDVVFKDWDQDDPPDDDDPWDWDQDPVRIIGTPPGGDTGTMGGHND

pLDDT: mean 80.77, std 16.4, range [39.09, 97.31]

Secondary structure (DSSP, 8-state):
-----------------------PPPPEEEEEEESS-EEEEEEPSSS--EE------EEEEE-SS-HHHH-EEE-S-SS--S-PPEEEE-TTSSEEEEEEE---EEE----

Sequence (111 aa):
MYTSTIITSLLAIAGTTLAAPLAKRADITIEFIGGPASYSMTIPNDDAWHPTNSDLNISKLRSSVNVITACQFQTNPPPAVAATATYVQSDDGAVDVGPPQPILAVKCPGA